Protein AF-A0A397JA62-F1 (afdb_monomer_lite)

pLDDT: mean 78.69, std 14.74, range [33.28, 96.5]

Foldseek 3Di:
DVVVVVVVVVVVVVVVVVVVVVVVVVVVVVVVVVVVVVVVVVVVVVVVVVCCVVCVPCNVAPVDVDDVSVLVVVLVVCCVVPVPVSVVCVVVSVVCCVPPPVPVVVVLVVQLVVLLCVVCVVQADDDDPPDDPVRVVVSCPDPSNVVSVVQQQDDDPVHNPDGVVNVSSVVD

Organism: NCBI:txid1348612

Radius of gyration: 31.32 Å; chains: 1; bounding box: 56×107×39 Å

Structure (mmCIF, N/CA/C/O backbone):
data_AF-A0A397JA62-F1
#
_entry.id   AF-A0A397JA62-F1
#
loop_
_atom_site.group_PDB
_atom_site.id
_atom_site.type_symbol
_atom_site.label_atom_id
_atom_site.label_alt_id
_atom_site.label_comp_id
_atom_site.label_asym_id
_atom_site.label_entity_id
_atom_site.label_seq_id
_atom_site.pdbx_PDB_ins_code
_atom_site.Cartn_x
_atom_site.Cartn_y
_atom_site.Cartn_z
_atom_site.occupancy
_atom_site.B_iso_or_equiv
_atom_site.auth_seq_id
_atom_site.auth_comp_id
_atom_site.auth_asym_id
_atom_site.auth_atom_id
_atom_site.pdbx_PDB_model_num
ATOM 1 N N . MET A 1 1 ? 36.710 -75.344 12.122 1.00 66.94 1 MET A N 1
ATOM 2 C CA . MET A 1 1 ? 37.040 -73.901 12.230 1.00 66.94 1 MET A CA 1
ATOM 3 C C . MET A 1 1 ? 36.624 -73.114 10.979 1.00 66.94 1 MET A C 1
ATOM 5 O O . MET A 1 1 ? 35.861 -72.168 11.120 1.00 66.94 1 MET A O 1
ATOM 9 N N . PHE A 1 2 ? 37.008 -73.540 9.766 1.00 78.94 2 PHE A N 1
ATOM 10 C CA . PHE A 1 2 ? 36.665 -72.865 8.496 1.00 78.94 2 PHE A CA 1
ATOM 11 C C . PHE A 1 2 ? 35.160 -72.617 8.261 1.00 78.94 2 PHE A C 1
ATOM 13 O O . PHE A 1 2 ? 34.767 -71.487 7.998 1.00 78.94 2 PHE A O 1
ATOM 20 N N . GLN A 1 3 ? 34.292 -73.622 8.435 1.00 85.31 3 GLN A N 1
ATOM 21 C CA . GLN A 1 3 ? 32.854 -73.491 8.133 1.00 85.31 3 GLN A CA 1
ATOM 22 C C . GLN A 1 3 ? 32.129 -72.433 8.994 1.00 85.31 3 GLN A C 1
ATOM 24 O O . GLN A 1 3 ? 31.226 -71.747 8.516 1.00 85.31 3 GLN A O 1
ATOM 29 N N . ALA A 1 4 ? 32.540 -72.267 10.257 1.00 87.31 4 ALA A N 1
ATOM 30 C CA . ALA A 1 4 ? 31.991 -71.246 11.151 1.00 87.31 4 ALA A CA 1
ATOM 31 C C . ALA A 1 4 ? 32.430 -69.830 10.737 1.00 87.31 4 ALA A C 1
ATOM 33 O O . ALA A 1 4 ? 31.630 -68.896 10.780 1.00 87.31 4 ALA A O 1
ATOM 34 N N . ILE A 1 5 ? 33.678 -69.685 10.277 1.00 89.19 5 ILE A N 1
ATOM 35 C CA . ILE A 1 5 ? 34.213 -68.425 9.746 1.00 89.19 5 ILE A CA 1
ATOM 36 C C . ILE A 1 5 ? 33.467 -68.044 8.461 1.00 89.19 5 ILE A C 1
ATOM 38 O O . ILE A 1 5 ? 32.982 -66.920 8.352 1.00 89.19 5 ILE A O 1
ATOM 42 N N . THR A 1 6 ? 33.278 -68.989 7.537 1.00 92.06 6 THR A N 1
ATOM 43 C CA . THR A 1 6 ? 32.543 -68.770 6.283 1.00 92.06 6 THR A CA 1
ATOM 44 C C . THR A 1 6 ? 31.096 -68.328 6.525 1.00 92.06 6 THR A C 1
ATOM 46 O O . THR A 1 6 ? 30.661 -67.333 5.950 1.00 92.06 6 THR A O 1
ATOM 49 N N . ARG A 1 7 ? 30.354 -68.984 7.434 1.00 92.81 7 ARG A N 1
ATOM 50 C CA . ARG A 1 7 ? 28.982 -68.563 7.797 1.00 92.81 7 ARG A CA 1
ATOM 51 C C . ARG A 1 7 ? 28.937 -67.153 8.387 1.00 92.81 7 ARG A C 1
ATOM 53 O O . ARG A 1 7 ? 28.041 -66.377 8.061 1.00 92.81 7 ARG A O 1
ATOM 60 N N . ARG A 1 8 ? 29.915 -66.800 9.227 1.00 93.50 8 ARG A N 1
ATOM 61 C CA . ARG A 1 8 ? 30.016 -65.457 9.816 1.00 93.50 8 ARG A CA 1
ATOM 62 C C . ARG A 1 8 ? 30.302 -64.389 8.758 1.00 93.50 8 ARG A C 1
ATOM 64 O O . ARG A 1 8 ? 29.770 -63.288 8.867 1.00 93.50 8 ARG A O 1
ATOM 71 N N . ILE A 1 9 ? 31.112 -64.707 7.745 1.00 95.44 9 ILE A N 1
ATOM 72 C CA . ILE A 1 9 ? 31.381 -63.815 6.608 1.00 95.44 9 ILE A CA 1
ATOM 73 C C . ILE A 1 9 ? 30.103 -63.589 5.792 1.00 95.44 9 ILE A C 1
ATOM 75 O O . ILE A 1 9 ? 29.746 -62.437 5.565 1.00 95.44 9 ILE A O 1
ATOM 79 N N . PHE A 1 10 ? 29.373 -64.649 5.429 1.00 94.75 10 PHE A N 1
ATOM 80 C CA . PHE A 1 10 ? 28.125 -64.515 4.667 1.00 94.75 10 PHE A CA 1
ATOM 81 C C . PHE A 1 10 ? 27.055 -63.717 5.417 1.00 94.75 10 PHE A C 1
ATOM 83 O O . PHE A 1 10 ? 26.496 -62.782 4.857 1.00 94.75 10 PHE A O 1
ATOM 90 N N . SER A 1 11 ? 26.861 -63.976 6.715 1.00 93.81 11 SER A N 1
ATOM 91 C CA . SER A 1 11 ? 25.924 -63.191 7.530 1.00 93.81 11 SER A CA 1
ATOM 92 C C . SER A 1 11 ? 26.291 -61.700 7.581 1.00 93.81 11 SER A C 1
ATOM 94 O O . SER A 1 11 ? 25.413 -60.841 7.507 1.00 93.81 11 SER A O 1
ATOM 96 N N . LYS A 1 12 ? 27.587 -61.360 7.659 1.00 95.50 12 LYS A N 1
ATOM 97 C CA . LYS A 1 12 ? 28.030 -59.960 7.565 1.00 95.50 12 LYS A CA 1
ATOM 98 C C . LYS A 1 12 ? 27.768 -59.362 6.181 1.00 95.50 12 LYS A C 1
ATOM 100 O O . LYS A 1 12 ? 27.414 -58.190 6.103 1.00 95.50 12 LYS A O 1
ATOM 105 N N . LEU A 1 13 ? 27.921 -60.145 5.116 1.00 96.44 13 LEU A N 1
ATOM 106 C CA . LEU A 1 13 ? 27.684 -59.706 3.741 1.00 96.44 13 LEU A CA 1
ATOM 107 C C . LEU A 1 13 ? 26.196 -59.413 3.484 1.00 96.44 13 LEU A C 1
ATOM 109 O O . LEU A 1 13 ? 25.870 -58.371 2.917 1.00 96.44 13 LEU A O 1
ATOM 113 N N . ASP A 1 14 ? 25.296 -60.257 3.990 1.00 95.50 14 ASP A N 1
ATOM 114 C CA . ASP A 1 14 ? 23.845 -60.035 3.912 1.00 95.50 14 ASP A CA 1
ATOM 115 C C . ASP A 1 14 ? 23.404 -58.805 4.717 1.00 95.50 14 ASP A C 1
ATOM 117 O O . ASP A 1 14 ? 22.575 -58.006 4.262 1.00 95.50 14 ASP A O 1
ATOM 121 N N . ASN A 1 15 ? 24.013 -58.590 5.887 1.00 96.12 15 ASN A N 1
ATOM 122 C CA . ASN A 1 15 ? 23.774 -57.388 6.684 1.00 96.12 15 ASN A CA 1
ATOM 123 C C . ASN A 1 15 ? 24.221 -56.121 5.942 1.00 96.12 15 ASN A C 1
ATOM 125 O O . ASN A 1 15 ? 23.481 -55.138 5.913 1.00 96.12 15 ASN A O 1
ATOM 129 N N . LEU A 1 16 ? 25.395 -56.146 5.300 1.00 96.25 16 LEU A N 1
ATOM 130 C CA . LEU A 1 16 ? 25.881 -55.026 4.488 1.00 96.25 16 LEU A CA 1
ATOM 131 C C . LEU A 1 16 ? 24.964 -54.749 3.294 1.00 96.25 16 LEU A C 1
ATOM 133 O O . LEU A 1 16 ? 24.639 -53.592 3.035 1.00 96.25 16 LEU A O 1
ATOM 137 N N . LYS A 1 17 ? 24.487 -55.795 2.610 1.00 96.06 17 LYS A N 1
ATOM 138 C CA . LYS A 1 17 ? 23.522 -55.664 1.510 1.00 96.06 17 LYS A CA 1
ATOM 139 C C . LYS A 1 17 ? 22.225 -55.000 1.978 1.00 96.06 17 LYS A C 1
ATOM 141 O O . LYS A 1 17 ? 21.732 -54.082 1.333 1.00 96.06 17 LYS A O 1
ATOM 146 N N . THR A 1 18 ? 21.711 -55.415 3.132 1.00 96.31 18 THR A N 1
ATOM 147 C CA . THR A 1 18 ? 20.484 -54.847 3.710 1.00 96.31 18 THR A CA 1
ATOM 148 C C . THR A 1 18 ? 20.663 -53.378 4.102 1.00 96.31 18 THR A C 1
ATOM 150 O O . THR A 1 18 ? 19.772 -52.562 3.873 1.00 96.31 18 THR A O 1
ATOM 153 N N . LEU A 1 19 ? 21.817 -53.018 4.675 1.00 96.00 19 LEU A N 1
ATOM 154 C CA . LEU A 1 19 ? 22.138 -51.627 5.002 1.00 96.00 19 LEU A CA 1
ATOM 155 C C . LEU A 1 19 ? 22.258 -50.761 3.744 1.00 96.00 19 LEU A C 1
ATOM 157 O O . LEU A 1 19 ? 21.749 -49.643 3.739 1.00 96.00 19 LEU A O 1
ATOM 161 N N . LEU A 1 20 ? 22.859 -51.285 2.673 1.00 96.50 20 LEU A N 1
ATOM 162 C CA . LEU A 1 20 ? 22.982 -50.574 1.401 1.00 96.50 20 LEU A CA 1
ATOM 163 C C . LEU A 1 20 ? 21.611 -50.241 0.797 1.00 96.50 20 LEU A C 1
ATOM 165 O O . LEU A 1 20 ? 21.395 -49.112 0.364 1.00 96.50 20 LEU A O 1
ATOM 169 N N . GLU A 1 21 ? 20.671 -51.187 0.809 1.00 96.25 21 GLU A N 1
ATOM 170 C CA . GLU A 1 21 ? 19.317 -50.946 0.292 1.00 96.25 21 GLU A CA 1
ATOM 171 C C . GLU A 1 21 ? 18.540 -49.921 1.134 1.00 96.25 21 GLU A C 1
ATOM 173 O O . GLU A 1 21 ? 17.847 -49.065 0.583 1.00 96.25 21 GLU A O 1
ATOM 178 N N . LYS A 1 22 ? 18.714 -49.922 2.463 1.00 96.19 22 LYS A N 1
ATOM 179 C CA . LYS A 1 22 ? 18.129 -48.885 3.334 1.00 96.19 22 LYS A CA 1
ATOM 180 C C . LYS A 1 22 ? 18.696 -47.495 3.039 1.00 96.19 22 LYS A C 1
ATOM 182 O O . LYS A 1 22 ? 17.938 -46.532 2.985 1.00 96.19 22 LYS A O 1
ATOM 187 N N . VAL A 1 23 ? 20.009 -47.390 2.825 1.00 95.50 23 VAL A N 1
ATOM 188 C CA . VAL A 1 23 ? 20.659 -46.114 2.488 1.00 95.50 23 VAL A CA 1
ATOM 189 C C . VAL A 1 23 ? 20.158 -45.583 1.146 1.00 95.50 23 VAL A C 1
ATOM 191 O O . VAL A 1 23 ? 19.825 -44.405 1.065 1.00 95.50 23 VAL A O 1
ATOM 194 N N . LYS A 1 24 ? 20.028 -46.439 0.123 1.00 96.25 24 LYS A N 1
ATOM 195 C CA . LYS A 1 24 ? 19.481 -46.035 -1.183 1.00 96.25 24 LYS A CA 1
ATOM 196 C C . LYS A 1 24 ? 18.058 -45.494 -1.073 1.00 96.25 24 LYS A C 1
ATOM 198 O O . LYS A 1 24 ? 17.760 -44.460 -1.657 1.00 96.25 24 LYS A O 1
ATOM 203 N N . LYS A 1 25 ? 17.192 -46.171 -0.309 1.00 94.38 25 LYS A N 1
ATOM 204 C CA . LYS A 1 25 ? 15.811 -45.716 -0.112 1.00 94.38 25 LYS A CA 1
ATOM 205 C C . LYS A 1 25 ? 15.764 -44.338 0.550 1.00 94.38 25 LYS A C 1
ATOM 207 O O . LYS A 1 25 ? 15.126 -43.438 0.022 1.00 94.38 25 LYS A O 1
ATOM 212 N N . ASN A 1 26 ? 16.519 -44.153 1.632 1.00 93.94 26 ASN A N 1
ATOM 213 C CA . ASN A 1 26 ? 16.589 -42.864 2.318 1.00 93.94 26 ASN A CA 1
ATOM 214 C C . ASN A 1 26 ? 17.134 -41.750 1.408 1.00 93.94 26 ASN A C 1
ATOM 216 O O . ASN A 1 26 ? 16.701 -40.608 1.517 1.00 93.94 26 ASN A O 1
ATOM 220 N N . GLN A 1 27 ? 18.080 -42.064 0.514 1.00 95.06 27 GLN A N 1
ATOM 221 C CA . GLN A 1 27 ? 18.592 -41.094 -0.455 1.00 95.06 27 GLN A CA 1
ATOM 222 C C . GLN A 1 27 ? 17.521 -40.635 -1.453 1.00 95.06 27 GLN A C 1
ATOM 224 O O . GLN A 1 27 ? 17.502 -39.452 -1.791 1.00 95.06 27 GLN A O 1
ATOM 229 N N . GLU A 1 28 ? 16.638 -41.527 -1.910 1.00 93.69 28 GLU A N 1
ATOM 230 C CA . GLU A 1 28 ? 15.551 -41.142 -2.820 1.00 93.69 28 GLU A CA 1
ATOM 231 C C . GLU A 1 28 ? 14.461 -40.344 -2.088 1.00 93.69 28 GLU A C 1
ATOM 233 O O . GLU A 1 28 ? 14.033 -39.308 -2.592 1.00 93.69 28 GLU A O 1
ATOM 238 N N . ASP A 1 29 ? 14.100 -40.742 -0.863 1.00 92.75 29 ASP A N 1
ATOM 239 C CA . ASP A 1 29 ? 13.130 -40.012 -0.032 1.00 92.75 29 ASP A CA 1
ATOM 240 C C . ASP A 1 29 ? 13.618 -38.573 0.246 1.00 92.75 29 ASP A C 1
ATOM 242 O O . ASP A 1 29 ? 12.897 -37.600 0.017 1.00 92.75 29 ASP A O 1
ATOM 246 N N . MET A 1 30 ? 14.895 -38.408 0.620 1.00 95.69 30 MET A N 1
ATOM 247 C CA . MET A 1 30 ? 15.505 -37.084 0.817 1.00 95.69 30 MET A CA 1
ATOM 248 C C . MET A 1 30 ? 15.499 -36.229 -0.457 1.00 95.69 30 MET A C 1
ATOM 250 O O . MET A 1 30 ? 15.425 -35.003 -0.386 1.00 95.69 30 MET A O 1
ATOM 254 N N . LYS A 1 31 ? 15.614 -36.845 -1.635 1.00 94.19 31 LYS A N 1
ATOM 255 C CA . LYS A 1 31 ? 15.637 -36.131 -2.915 1.00 94.19 31 LYS A CA 1
ATOM 256 C C . LYS A 1 31 ? 14.256 -35.579 -3.275 1.00 94.19 31 LYS A C 1
ATOM 258 O O . LYS A 1 31 ? 14.186 -34.449 -3.762 1.00 94.19 31 LYS A O 1
ATOM 263 N N . GLU A 1 32 ? 13.185 -36.320 -2.991 1.00 89.75 32 GLU A N 1
ATOM 264 C CA . GLU A 1 32 ? 11.804 -35.838 -3.143 1.00 89.75 32 GLU A CA 1
ATOM 265 C C . GLU A 1 32 ? 11.453 -34.756 -2.110 1.00 89.75 32 GLU A C 1
ATOM 267 O O . GLU A 1 32 ? 10.851 -33.739 -2.463 1.00 89.75 32 GLU A O 1
ATOM 272 N N . GLU A 1 33 ? 11.912 -34.884 -0.860 1.00 88.50 33 GLU A N 1
ATOM 273 C CA . GLU A 1 33 ? 11.764 -33.815 0.141 1.00 88.50 33 GLU A CA 1
ATOM 274 C C . GLU A 1 33 ? 12.505 -32.538 -0.280 1.00 88.50 33 GLU A C 1
ATOM 276 O O . GLU A 1 33 ? 11.936 -31.449 -0.248 1.00 88.50 33 GLU A O 1
ATOM 281 N N . ILE A 1 34 ? 13.751 -32.648 -0.760 1.00 90.69 34 ILE A N 1
ATOM 282 C CA . ILE A 1 34 ? 14.517 -31.499 -1.275 1.00 90.69 34 ILE A CA 1
ATOM 283 C C . ILE A 1 34 ? 13.815 -30.859 -2.476 1.00 90.69 34 ILE A C 1
ATOM 285 O O . ILE A 1 34 ? 13.854 -29.636 -2.624 1.00 90.69 34 ILE A O 1
ATOM 289 N N . LYS A 1 35 ? 13.197 -31.655 -3.352 1.00 90.38 35 LYS A N 1
ATOM 290 C CA . LYS A 1 35 ? 12.422 -31.144 -4.487 1.00 90.38 35 LYS A CA 1
ATOM 291 C C . LYS A 1 35 ? 11.197 -30.363 -4.006 1.00 90.38 35 LYS A C 1
ATOM 293 O O . LYS A 1 35 ? 11.022 -29.226 -4.432 1.00 90.38 35 LYS A O 1
ATOM 298 N N . THR A 1 36 ? 10.443 -30.919 -3.059 1.00 82.50 36 THR A N 1
ATOM 299 C CA . THR A 1 36 ? 9.274 -30.267 -2.444 1.00 82.50 36 THR A CA 1
ATOM 300 C C . THR A 1 36 ? 9.671 -28.957 -1.759 1.00 82.50 36 THR A C 1
ATOM 302 O O . THR A 1 36 ? 9.083 -27.915 -2.026 1.00 82.50 36 THR A O 1
ATOM 305 N N . ILE A 1 37 ? 10.752 -28.961 -0.971 1.00 81.44 37 ILE A N 1
ATOM 306 C CA . ILE A 1 37 ? 11.285 -27.754 -0.321 1.00 81.44 37 ILE A CA 1
ATOM 307 C C . ILE A 1 37 ? 11.714 -26.711 -1.360 1.00 81.44 37 ILE A C 1
ATOM 309 O O . ILE A 1 37 ? 11.475 -25.523 -1.170 1.00 81.44 37 ILE A O 1
ATOM 313 N N . LYS A 1 38 ? 12.344 -27.112 -2.472 1.00 80.44 38 LYS A N 1
ATOM 314 C CA . LYS A 1 38 ? 12.717 -26.175 -3.547 1.00 80.44 38 LYS A CA 1
ATOM 315 C C . LYS A 1 38 ? 11.495 -25.540 -4.207 1.00 80.44 38 LYS A C 1
ATOM 317 O O . LYS A 1 38 ? 11.543 -24.350 -4.513 1.00 80.44 38 LYS A O 1
ATOM 322 N N . GLU A 1 39 ? 10.429 -26.306 -4.418 1.00 75.38 39 GLU A N 1
ATOM 323 C CA . GLU A 1 39 ? 9.159 -25.809 -4.957 1.00 75.38 39 GLU A CA 1
ATOM 324 C C . GLU A 1 39 ? 8.482 -24.841 -3.969 1.00 75.38 39 GLU A C 1
ATOM 326 O O . GLU A 1 39 ? 8.124 -23.727 -4.355 1.00 75.38 39 GLU A O 1
ATOM 331 N N . GLU A 1 40 ? 8.415 -25.185 -2.679 1.00 68.75 40 GLU A N 1
ATOM 332 C CA . GLU A 1 40 ? 7.897 -24.302 -1.623 1.00 68.75 40 GLU A CA 1
ATOM 333 C C . GLU A 1 40 ? 8.729 -23.017 -1.472 1.00 68.75 40 GLU A C 1
ATOM 335 O O . GLU A 1 40 ? 8.174 -21.923 -1.375 1.00 68.75 40 GLU A O 1
ATOM 340 N N . VAL A 1 41 ? 10.062 -23.108 -1.518 1.00 68.69 41 VAL A N 1
ATOM 341 C CA . VAL A 1 41 ? 10.965 -21.944 -1.481 1.00 68.69 41 VAL A CA 1
ATOM 342 C C . VAL A 1 41 ? 10.786 -21.063 -2.716 1.00 68.69 41 VAL A C 1
ATOM 344 O O . VAL A 1 41 ? 10.823 -19.839 -2.592 1.00 68.69 41 VAL A O 1
ATOM 347 N N . ALA A 1 42 ? 10.563 -21.639 -3.900 1.00 65.75 42 ALA A N 1
ATOM 348 C CA . ALA A 1 42 ? 10.296 -20.869 -5.112 1.00 65.75 42 ALA A CA 1
ATOM 349 C C . ALA A 1 42 ? 8.981 -20.080 -4.996 1.00 65.75 42 ALA A C 1
ATOM 351 O O . ALA A 1 42 ? 8.972 -18.881 -5.292 1.00 65.75 42 ALA A O 1
ATOM 352 N N . ILE A 1 43 ? 7.918 -20.710 -4.483 1.00 61.41 43 ILE A N 1
ATOM 353 C CA . ILE A 1 43 ? 6.625 -20.063 -4.207 1.00 61.41 43 ILE A CA 1
ATOM 354 C C . ILE A 1 43 ? 6.797 -18.940 -3.174 1.00 61.41 43 ILE A C 1
ATOM 356 O O . ILE A 1 43 ? 6.402 -17.804 -3.429 1.00 61.41 43 ILE A O 1
ATOM 360 N N . LEU A 1 44 ? 7.484 -19.206 -2.059 1.00 55.91 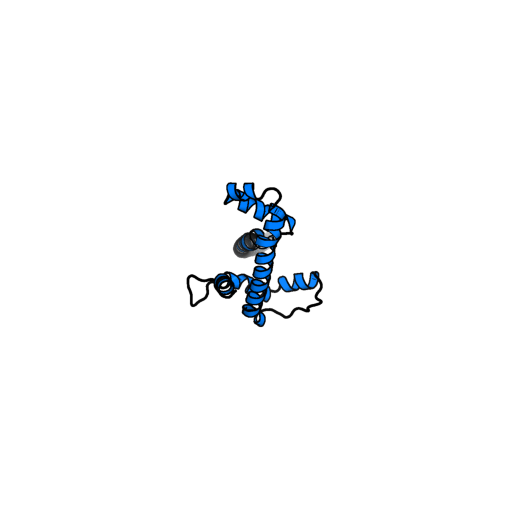44 LEU A N 1
ATOM 361 C CA . LEU A 1 44 ? 7.763 -18.199 -1.030 1.00 55.91 44 LEU A CA 1
ATOM 362 C C . LEU A 1 44 ? 8.651 -17.054 -1.541 1.00 55.91 44 LEU A C 1
ATOM 364 O O . LEU A 1 44 ? 8.492 -15.917 -1.104 1.00 55.91 44 LEU A O 1
ATOM 368 N N . SER A 1 45 ? 9.570 -17.314 -2.476 1.00 59.91 45 SER A N 1
ATOM 369 C CA . SER A 1 45 ? 10.402 -16.273 -3.095 1.00 59.91 45 SER A CA 1
ATOM 370 C C . SER A 1 45 ? 9.592 -15.370 -4.028 1.00 59.91 45 SER A C 1
ATOM 372 O O . SER A 1 45 ? 9.803 -14.155 -4.044 1.00 59.91 45 SER A O 1
ATOM 374 N N . HIS A 1 46 ? 8.628 -15.948 -4.753 1.00 52.72 46 HIS A N 1
ATOM 375 C CA . HIS A 1 46 ? 7.699 -15.209 -5.597 1.00 52.72 46 HIS A CA 1
ATOM 376 C C . HIS A 1 46 ? 6.773 -14.350 -4.737 1.00 52.72 46 HIS A C 1
ATOM 378 O O . HIS A 1 46 ? 6.626 -13.166 -5.017 1.00 52.72 46 HIS A O 1
ATOM 384 N N . ASP A 1 47 ? 6.268 -14.891 -3.625 1.00 56.78 47 ASP A N 1
ATOM 385 C CA . ASP A 1 47 ? 5.466 -14.153 -2.652 1.00 56.78 47 ASP A CA 1
ATOM 386 C C . ASP A 1 47 ? 6.274 -13.102 -1.896 1.00 56.78 47 ASP A C 1
ATOM 388 O O . ASP A 1 47 ? 5.737 -12.040 -1.629 1.00 56.78 47 ASP A O 1
ATOM 392 N N . GLN A 1 48 ? 7.556 -13.310 -1.589 1.00 52.72 48 GLN A N 1
ATOM 393 C CA . GLN A 1 48 ? 8.389 -12.283 -0.956 1.00 52.72 48 GLN A CA 1
ATOM 394 C C . GLN A 1 48 ? 8.735 -11.159 -1.938 1.00 52.72 48 GLN A C 1
ATOM 396 O O . GLN A 1 48 ? 8.727 -9.996 -1.547 1.00 52.72 48 GLN A O 1
ATOM 401 N N . ALA A 1 49 ? 8.970 -11.470 -3.216 1.00 52.78 49 ALA A N 1
ATOM 402 C CA . ALA A 1 49 ? 9.123 -10.467 -4.266 1.00 52.78 49 ALA A CA 1
ATOM 403 C C . ALA A 1 49 ? 7.798 -9.744 -4.550 1.00 52.78 49 ALA A C 1
ATOM 405 O O . ALA A 1 49 ? 7.803 -8.531 -4.733 1.00 52.78 49 ALA A O 1
ATOM 406 N N . CYS A 1 50 ? 6.656 -10.436 -4.508 1.00 48.38 50 CYS A N 1
ATOM 407 C CA . CYS A 1 50 ? 5.331 -9.827 -4.598 1.00 48.38 50 CYS A CA 1
ATOM 408 C C . CYS A 1 50 ? 5.023 -8.992 -3.354 1.00 48.38 50 CYS A C 1
ATOM 410 O O . CYS A 1 50 ? 4.559 -7.874 -3.488 1.00 48.38 50 CYS A O 1
ATOM 412 N N . ILE A 1 51 ? 5.344 -9.457 -2.148 1.00 49.25 51 ILE A N 1
ATOM 413 C CA . ILE A 1 51 ? 5.212 -8.720 -0.889 1.00 49.25 51 ILE A CA 1
ATOM 414 C C . ILE A 1 51 ? 6.180 -7.546 -0.870 1.00 49.25 51 ILE A C 1
ATOM 416 O O . ILE A 1 51 ? 5.801 -6.501 -0.372 1.00 49.25 51 ILE A O 1
ATOM 420 N N . ASP A 1 52 ? 7.381 -7.620 -1.433 1.00 48.06 52 ASP A N 1
ATOM 421 C CA . ASP A 1 52 ? 8.248 -6.452 -1.556 1.00 48.06 52 ASP A CA 1
ATOM 422 C C . ASP A 1 52 ? 7.831 -5.548 -2.719 1.00 48.06 52 ASP A C 1
ATOM 424 O O . ASP A 1 52 ? 7.924 -4.343 -2.586 1.00 48.06 52 ASP A O 1
ATOM 428 N N . VAL A 1 53 ? 7.246 -6.005 -3.818 1.00 47.59 53 VAL A N 1
ATOM 429 C CA . VAL A 1 53 ? 6.710 -5.090 -4.847 1.00 47.59 53 VAL A CA 1
ATOM 430 C C . VAL A 1 53 ? 5.414 -4.418 -4.364 1.00 47.59 53 VAL A C 1
ATOM 432 O O . VAL A 1 53 ? 5.285 -3.198 -4.469 1.00 47.59 53 VAL A O 1
ATOM 435 N N . ILE A 1 54 ? 4.507 -5.176 -3.744 1.00 45.59 54 ILE A N 1
ATOM 436 C CA . ILE A 1 54 ? 3.209 -4.737 -3.199 1.00 45.59 54 ILE A CA 1
ATOM 437 C C . ILE A 1 54 ? 3.387 -3.973 -1.881 1.00 45.59 54 ILE A C 1
ATOM 439 O O . ILE A 1 54 ? 2.720 -2.964 -1.671 1.00 45.59 54 ILE A O 1
ATOM 443 N N . CYS A 1 55 ? 4.296 -4.387 -0.991 1.00 39.47 55 CYS A N 1
ATOM 444 C CA . CYS A 1 55 ? 4.582 -3.654 0.245 1.00 39.47 55 CYS A CA 1
ATOM 445 C C . CYS A 1 55 ? 5.698 -2.619 0.093 1.00 39.47 55 CYS A C 1
ATOM 447 O O . CYS A 1 55 ? 5.595 -1.591 0.742 1.00 39.47 55 CYS A O 1
ATOM 449 N N . SER A 1 56 ? 6.762 -2.800 -0.697 1.00 42.53 56 SER A N 1
ATOM 450 C CA . SER A 1 56 ? 7.887 -1.835 -0.719 1.00 42.53 56 SER A CA 1
ATOM 451 C C . SER A 1 56 ? 7.717 -0.649 -1.670 1.00 42.53 56 SER A C 1
ATOM 453 O O . SER A 1 56 ? 8.270 0.408 -1.362 1.00 42.53 56 SER A O 1
ATOM 455 N N . ARG A 1 57 ? 6.920 -0.739 -2.750 1.00 38.97 57 ARG A N 1
ATOM 456 C CA . ARG A 1 57 ? 6.731 0.418 -3.651 1.00 38.97 57 ARG A CA 1
ATOM 457 C C . ARG A 1 57 ? 5.568 1.346 -3.253 1.00 38.97 57 ARG A C 1
ATOM 459 O O . ARG A 1 57 ? 5.821 2.547 -3.205 1.00 38.97 57 ARG A O 1
ATOM 466 N N . PRO A 1 58 ? 4.364 0.864 -2.872 1.00 44.62 58 PRO A N 1
ATOM 467 C CA . PRO A 1 58 ? 3.268 1.754 -2.458 1.00 44.62 58 PRO A CA 1
ATOM 468 C C . PRO A 1 58 ? 2.923 1.776 -0.951 1.00 44.62 58 PRO A C 1
ATOM 470 O O . PRO A 1 58 ? 2.300 2.742 -0.523 1.00 44.62 58 PRO A O 1
ATOM 473 N N . VAL A 1 59 ? 3.268 0.756 -0.134 1.00 38.31 59 VAL A N 1
ATOM 474 C CA . VAL A 1 59 ? 2.629 0.567 1.204 1.00 38.31 59 VAL A CA 1
ATOM 475 C C . VAL A 1 59 ? 3.569 0.712 2.425 1.00 38.31 59 VAL A C 1
ATOM 477 O O . VAL A 1 59 ? 3.128 1.155 3.486 1.00 38.31 59 VAL A O 1
ATOM 480 N N . LYS A 1 60 ? 4.877 0.418 2.318 1.00 33.28 60 LYS A N 1
ATOM 481 C CA . LYS A 1 60 ? 5.894 0.633 3.383 1.00 33.28 60 LYS A CA 1
ATOM 482 C C . LYS A 1 60 ? 6.168 2.120 3.587 1.00 33.28 60 LYS A C 1
ATOM 484 O O . LYS A 1 60 ? 6.519 2.551 4.684 1.00 33.28 60 LYS A O 1
ATOM 489 N N . LYS A 1 61 ? 5.941 2.921 2.551 1.00 39.25 61 LYS A N 1
ATOM 490 C CA . LYS A 1 61 ? 5.681 4.341 2.703 1.00 39.25 61 LYS A CA 1
ATOM 491 C C . LYS A 1 61 ? 4.165 4.449 2.867 1.00 39.25 61 LYS A C 1
ATOM 493 O O . LYS A 1 61 ? 3.431 4.182 1.926 1.00 39.25 61 LYS A O 1
ATOM 498 N N . LYS A 1 62 ? 3.677 4.940 4.018 1.00 47.62 62 LYS A N 1
ATOM 499 C CA . LYS A 1 62 ? 2.543 5.887 3.948 1.00 47.62 62 LYS A CA 1
ATOM 500 C C . LYS A 1 62 ? 2.868 6.757 2.735 1.00 47.62 62 LYS A C 1
ATOM 502 O O . LYS A 1 62 ? 4.023 7.170 2.687 1.00 47.62 62 LYS A O 1
ATOM 507 N N . ILE A 1 63 ? 1.966 6.933 1.768 1.00 53.41 63 ILE A N 1
ATOM 508 C CA . ILE A 1 63 ? 2.266 7.528 0.443 1.00 53.41 63 ILE A CA 1
ATOM 509 C C . ILE A 1 63 ? 3.234 8.726 0.555 1.00 53.41 63 ILE A C 1
ATOM 511 O O . ILE A 1 63 ? 4.128 8.862 -0.272 1.00 53.41 63 ILE A O 1
ATOM 515 N N . TYR A 1 64 ? 3.190 9.442 1.691 1.00 50.09 64 TYR A N 1
ATOM 516 C CA . TYR A 1 64 ? 4.362 10.112 2.266 1.00 50.09 64 TYR A CA 1
ATOM 517 C C . TYR A 1 64 ? 4.637 9.718 3.736 1.00 50.09 64 TYR A C 1
ATOM 519 O O . TYR A 1 64 ? 3.704 9.713 4.547 1.00 50.09 64 TYR A O 1
ATOM 527 N N . PRO A 1 65 ? 5.888 9.376 4.124 1.00 53.22 65 PRO A N 1
ATOM 528 C CA . PRO A 1 65 ? 6.206 8.931 5.488 1.00 53.22 65 PRO A CA 1
ATOM 529 C C . PRO A 1 65 ? 5.882 9.964 6.575 1.00 53.22 65 PRO A C 1
ATOM 531 O O . PRO A 1 65 ? 5.556 9.587 7.703 1.00 53.22 65 PRO A O 1
ATOM 534 N N . ASN A 1 66 ? 5.954 11.248 6.227 1.00 68.81 66 ASN A N 1
ATOM 535 C CA . ASN A 1 66 ? 5.624 12.397 7.062 1.00 68.81 66 ASN A CA 1
ATOM 536 C C . ASN A 1 66 ? 5.269 13.609 6.174 1.00 68.81 66 ASN A C 1
ATOM 538 O O . ASN A 1 66 ? 5.293 13.518 4.944 1.00 68.81 66 ASN A O 1
ATOM 542 N N . TYR A 1 67 ? 4.907 14.720 6.816 1.00 76.19 67 TYR A N 1
ATOM 543 C CA . TYR A 1 67 ? 4.527 15.970 6.158 1.00 76.19 67 TYR A CA 1
ATOM 544 C C . TYR A 1 67 ? 5.626 16.516 5.234 1.00 76.19 67 TYR A C 1
ATOM 546 O O . TYR A 1 67 ? 5.338 16.865 4.092 1.00 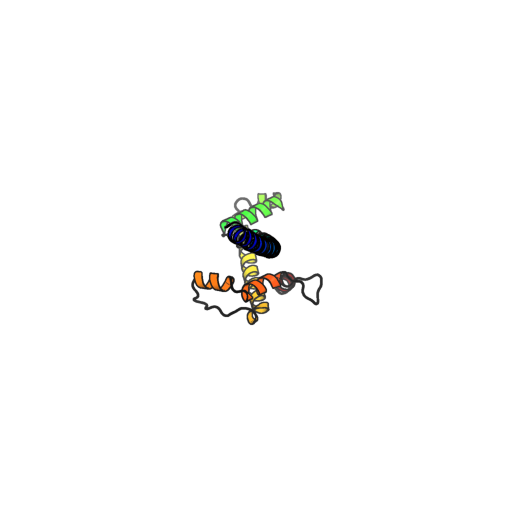76.19 67 TYR A O 1
ATOM 554 N N . ASP A 1 68 ? 6.879 16.510 5.687 1.00 82.88 68 ASP A N 1
ATOM 555 C CA . ASP A 1 68 ? 7.996 17.087 4.930 1.00 82.88 68 ASP A CA 1
ATOM 556 C C . ASP A 1 68 ? 8.238 16.324 3.628 1.00 82.88 68 ASP A C 1
ATOM 558 O O . ASP A 1 68 ? 8.288 16.919 2.557 1.00 82.88 68 ASP A O 1
ATOM 562 N N . LYS A 1 69 ? 8.228 14.986 3.678 1.00 81.88 69 LYS A N 1
ATOM 563 C CA . LYS A 1 69 ? 8.375 14.156 2.473 1.00 81.88 69 LYS A CA 1
ATOM 564 C C . LYS A 1 69 ? 7.219 14.313 1.490 1.00 81.88 69 LYS A C 1
ATOM 566 O O . LYS A 1 69 ? 7.415 14.123 0.289 1.00 81.88 69 LYS A O 1
ATOM 571 N N . PHE A 1 70 ? 6.018 14.624 1.981 1.00 80.31 70 PHE A N 1
ATOM 572 C CA . PHE A 1 70 ? 4.886 14.955 1.114 1.00 80.31 70 PHE A CA 1
ATOM 573 C C . PHE A 1 70 ? 5.127 16.255 0.374 1.00 80.31 70 PHE A C 1
ATOM 575 O O . PHE A 1 70 ? 4.994 16.305 -0.846 1.00 80.31 70 PHE A O 1
ATOM 582 N N . LYS A 1 71 ? 5.517 17.280 1.120 1.00 85.56 71 LYS A N 1
ATOM 583 C CA . LYS A 1 71 ? 5.791 18.598 0.583 1.00 85.56 71 LYS A CA 1
ATOM 584 C C . LYS A 1 71 ? 6.942 18.579 -0.420 1.00 85.56 71 LYS A C 1
ATOM 586 O O . LYS A 1 71 ? 6.757 19.075 -1.522 1.00 85.56 71 LYS A O 1
ATOM 591 N N . GLU A 1 72 ? 8.057 17.924 -0.097 1.00 87.69 72 GLU A N 1
ATOM 592 C CA . GLU A 1 72 ? 9.200 17.741 -1.007 1.00 87.69 72 GLU A CA 1
ATOM 593 C C . GLU A 1 72 ? 8.787 17.066 -2.318 1.00 87.69 72 GLU A C 1
ATOM 595 O O . GLU A 1 72 ? 9.169 17.499 -3.400 1.00 87.69 72 GLU A O 1
ATOM 600 N N . SER A 1 73 ? 7.967 16.016 -2.239 1.00 80.12 73 SER A N 1
ATOM 601 C CA . SER A 1 73 ? 7.527 15.297 -3.438 1.00 80.12 73 SER A CA 1
ATOM 602 C C . SER A 1 73 ? 6.541 16.111 -4.275 1.00 80.12 73 SER A C 1
ATOM 604 O O . SER A 1 73 ? 6.585 16.052 -5.500 1.00 80.12 73 SER A O 1
ATOM 606 N N . ALA A 1 74 ? 5.645 16.863 -3.629 1.00 81.94 74 ALA A N 1
ATOM 607 C CA . ALA A 1 74 ? 4.729 17.768 -4.315 1.00 81.94 74 ALA A CA 1
ATOM 608 C C . ALA A 1 74 ? 5.485 18.920 -4.991 1.00 81.94 74 ALA A C 1
ATOM 610 O O . ALA A 1 74 ? 5.132 19.314 -6.098 1.00 81.94 74 ALA A O 1
ATOM 611 N N . GLU A 1 75 ? 6.538 19.421 -4.342 1.00 89.25 75 GLU A N 1
ATOM 612 C CA . GLU A 1 75 ? 7.433 20.428 -4.903 1.00 89.25 75 GLU A CA 1
ATOM 613 C C . GLU A 1 75 ? 8.162 19.891 -6.134 1.00 89.25 75 GLU A C 1
ATOM 615 O O . GLU A 1 75 ? 8.115 20.507 -7.196 1.00 89.25 75 GLU A O 1
ATOM 620 N N . PHE A 1 76 ? 8.785 18.716 -6.004 1.00 85.94 76 PHE A N 1
ATOM 621 C CA . PHE A 1 76 ? 9.485 18.047 -7.096 1.00 85.94 76 PHE A CA 1
ATOM 622 C C . PHE A 1 76 ? 8.566 17.833 -8.302 1.00 85.94 76 PHE A C 1
ATOM 624 O O . PHE A 1 76 ? 8.903 18.243 -9.408 1.00 85.94 76 PHE A O 1
ATOM 631 N N . PHE A 1 77 ? 7.372 17.276 -8.078 1.00 82.94 77 PHE A N 1
ATOM 632 C CA . PHE A 1 77 ? 6.401 17.040 -9.144 1.00 82.94 77 PHE A CA 1
ATOM 633 C C . PHE A 1 77 ? 5.956 18.337 -9.827 1.00 82.94 77 PHE A C 1
ATOM 635 O O . PHE A 1 77 ? 5.849 18.382 -11.049 1.00 82.94 77 PHE A O 1
ATOM 642 N N . LEU A 1 78 ? 5.683 19.401 -9.064 1.00 83.38 78 LEU A N 1
ATOM 643 C CA . LEU A 1 78 ? 5.218 20.661 -9.643 1.00 83.38 78 LEU A CA 1
ATOM 644 C C . LEU A 1 78 ? 6.326 21.355 -10.448 1.00 83.38 78 LEU A C 1
ATOM 646 O O . LEU 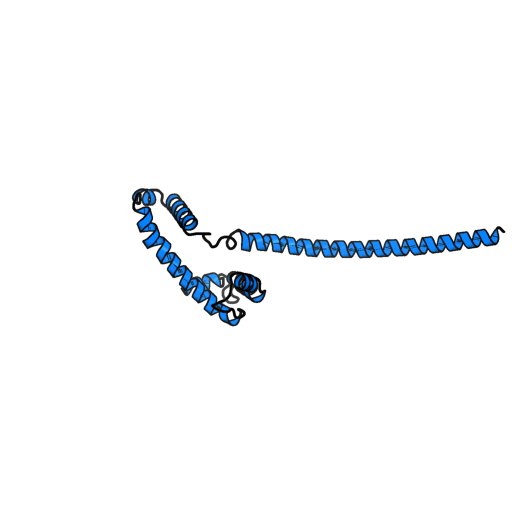A 1 78 ? 6.053 21.878 -11.521 1.00 83.38 78 LEU A O 1
ATOM 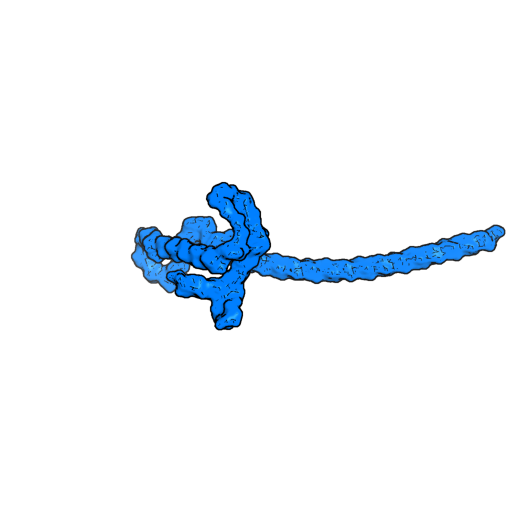650 N N . ARG A 1 79 ? 7.579 21.288 -9.979 1.00 86.69 79 ARG A N 1
ATOM 651 C CA . ARG A 1 79 ? 8.751 21.740 -10.745 1.00 86.69 79 ARG A CA 1
ATOM 652 C C . ARG A 1 79 ? 8.948 20.930 -12.025 1.00 86.69 79 ARG A C 1
ATOM 654 O O . ARG A 1 79 ? 9.274 21.504 -13.053 1.00 86.69 79 ARG A O 1
ATOM 661 N N . GLU A 1 80 ? 8.770 19.614 -11.970 1.00 85.19 80 GLU A N 1
ATOM 662 C CA . GLU A 1 80 ? 8.951 18.737 -13.132 1.00 85.19 80 GLU A CA 1
ATOM 663 C C . GLU A 1 80 ? 7.827 18.902 -14.167 1.00 85.19 80 GLU A C 1
ATOM 665 O O . GLU A 1 80 ? 8.083 18.873 -15.368 1.00 85.19 80 GLU A O 1
ATOM 670 N N . SER A 1 81 ? 6.588 19.103 -13.710 1.00 78.06 81 SER A N 1
ATOM 671 C CA . SER A 1 81 ? 5.413 19.240 -14.581 1.00 78.06 81 SER A CA 1
ATOM 672 C C . SER A 1 81 ? 5.256 20.633 -15.189 1.00 78.06 81 SER A C 1
ATOM 674 O O . SER A 1 81 ? 4.913 20.735 -16.364 1.00 78.06 81 SER A O 1
ATOM 676 N N . ASP A 1 82 ? 5.500 21.694 -14.416 1.00 88.81 82 ASP A N 1
ATOM 677 C CA . ASP A 1 82 ? 5.390 23.080 -14.872 1.00 88.81 82 ASP A CA 1
ATOM 678 C C . ASP A 1 82 ? 6.347 23.980 -14.075 1.00 88.81 82 ASP A C 1
ATOM 680 O O . ASP A 1 82 ? 5.980 24.683 -13.125 1.00 88.81 82 ASP A O 1
ATOM 684 N N . ASN A 1 83 ? 7.625 23.933 -14.458 1.00 90.44 83 ASN A N 1
ATOM 685 C CA . ASN A 1 83 ? 8.672 24.705 -13.795 1.00 90.44 83 ASN A CA 1
ATOM 686 C C . ASN A 1 83 ? 8.451 26.220 -13.907 1.00 90.44 83 ASN A C 1
ATOM 688 O O . ASN A 1 83 ? 8.859 26.964 -13.013 1.00 90.44 83 ASN A O 1
ATOM 692 N N . GLU A 1 84 ? 7.830 26.689 -14.992 1.00 92.88 84 GLU A N 1
ATOM 693 C CA . GLU A 1 84 ? 7.552 28.110 -15.193 1.00 92.88 84 GLU A CA 1
ATOM 694 C C . GLU A 1 84 ? 6.511 28.578 -14.177 1.00 92.88 84 GLU A C 1
ATOM 696 O O . GLU A 1 84 ? 6.787 29.493 -13.397 1.00 92.88 84 GLU A O 1
ATOM 701 N N . PHE A 1 85 ? 5.377 27.875 -14.083 1.00 90.56 85 PHE A N 1
ATOM 702 C CA . PHE A 1 85 ? 4.371 28.133 -13.058 1.00 90.56 85 PHE A CA 1
ATOM 703 C C . PHE A 1 85 ? 4.957 28.029 -11.652 1.00 90.56 85 PHE A C 1
ATOM 705 O O . PHE A 1 85 ? 4.746 28.929 -10.835 1.00 90.56 85 PHE A O 1
ATOM 712 N N . PHE A 1 86 ? 5.727 26.976 -11.364 1.00 90.12 86 PHE A N 1
ATOM 713 C CA . PHE A 1 86 ? 6.366 26.812 -10.061 1.00 90.12 86 PHE A CA 1
ATOM 714 C C . PHE A 1 86 ? 7.251 28.017 -9.714 1.00 90.12 86 PHE A C 1
ATOM 716 O O . PHE A 1 86 ? 7.188 28.539 -8.600 1.00 90.12 86 PHE A O 1
ATOM 723 N N . SER A 1 87 ? 8.040 28.500 -10.676 1.00 91.31 87 SER A N 1
ATOM 724 C CA . SER A 1 87 ? 8.922 29.657 -10.485 1.00 91.31 87 SER A CA 1
ATOM 725 C C . SER A 1 87 ? 8.146 30.941 -10.168 1.00 91.31 87 SER A C 1
ATOM 727 O O . SER A 1 87 ? 8.660 31.792 -9.446 1.00 91.31 87 SER A O 1
ATOM 729 N N . THR A 1 88 ? 6.889 31.069 -10.621 1.00 94.19 88 THR A N 1
ATOM 730 C CA . THR A 1 88 ? 6.010 32.197 -10.239 1.00 94.19 88 THR A CA 1
ATOM 731 C C . THR A 1 88 ? 5.511 32.137 -8.794 1.00 94.19 88 THR A C 1
ATOM 733 O O . THR A 1 88 ? 5.074 33.159 -8.251 1.00 94.19 88 THR A O 1
ATOM 736 N N . LEU A 1 89 ? 5.535 30.954 -8.167 1.00 90.81 89 LEU A N 1
ATOM 737 C CA . LEU A 1 89 ? 5.103 30.794 -6.784 1.00 90.81 89 LEU A CA 1
ATOM 738 C C . LEU A 1 89 ? 6.124 31.412 -5.837 1.00 90.81 89 LEU A C 1
ATOM 740 O O . LEU A 1 89 ? 5.709 32.160 -4.958 1.00 90.81 89 LEU A O 1
ATOM 744 N N . ASP A 1 90 ? 7.421 31.151 -6.026 1.00 88.44 90 ASP A N 1
ATOM 745 C CA . ASP A 1 90 ? 8.500 31.678 -5.176 1.00 88.44 90 ASP A CA 1
ATOM 746 C C . ASP A 1 90 ? 8.135 31.562 -3.669 1.00 88.44 90 ASP A C 1
ATOM 748 O O . ASP A 1 90 ? 7.797 30.477 -3.185 1.00 88.44 90 ASP A O 1
ATOM 752 N N . SER A 1 91 ? 8.083 32.674 -2.929 1.00 90.75 91 SER A N 1
ATOM 753 C CA . SER A 1 91 ? 7.668 32.741 -1.518 1.00 90.75 91 SER A CA 1
ATOM 754 C C . SER A 1 91 ? 6.216 32.307 -1.239 1.00 90.75 91 SER A C 1
ATOM 756 O O . SER A 1 91 ? 5.851 32.036 -0.094 1.00 90.75 91 SER A O 1
ATOM 758 N N . LYS A 1 92 ? 5.369 32.197 -2.268 1.00 94.00 92 LYS A N 1
ATOM 759 C CA . LYS A 1 92 ? 3.972 31.730 -2.197 1.00 94.00 92 LYS A CA 1
ATOM 760 C C . LYS A 1 92 ? 3.830 30.213 -2.343 1.00 94.00 92 LYS A C 1
ATOM 762 O O . LYS A 1 92 ? 2.696 29.725 -2.343 1.00 94.00 92 LYS A O 1
ATOM 767 N N . TRP A 1 93 ? 4.929 29.461 -2.430 1.00 92.00 93 TRP A N 1
ATOM 768 C CA . TRP A 1 93 ? 4.881 27.998 -2.418 1.00 92.00 93 TRP A CA 1
ATOM 769 C C . TRP A 1 93 ? 4.177 27.458 -1.165 1.00 92.00 93 TRP A C 1
ATOM 771 O O . TRP A 1 93 ? 3.241 26.670 -1.294 1.00 92.00 93 TRP A O 1
ATOM 781 N N . GLU A 1 94 ? 4.538 27.937 0.034 1.00 92.56 94 GLU A N 1
ATOM 782 C CA . GLU A 1 94 ? 3.963 27.423 1.290 1.00 92.56 94 GLU A CA 1
ATOM 783 C C . GLU A 1 94 ? 2.437 27.581 1.351 1.00 92.56 94 GLU A C 1
ATOM 785 O O . GLU A 1 94 ? 1.727 26.587 1.546 1.00 92.56 94 GLU A O 1
ATOM 790 N N . PRO A 1 95 ? 1.882 28.794 1.134 1.00 91.56 95 PRO A N 1
ATOM 791 C CA . PRO A 1 95 ? 0.438 28.983 1.192 1.00 91.56 95 PRO A CA 1
ATOM 792 C C . PRO A 1 95 ? -0.294 28.242 0.066 1.00 91.56 95 PRO A C 1
ATOM 794 O O . PRO A 1 95 ? -1.433 27.802 0.257 1.00 91.56 95 PRO A O 1
ATOM 797 N N . TYR A 1 96 ? 0.337 28.095 -1.104 1.00 90.94 96 TYR A N 1
ATOM 798 C CA . TYR A 1 96 ? -0.217 27.328 -2.215 1.00 90.94 96 TYR A CA 1
ATOM 799 C C . TYR A 1 96 ? -0.303 25.842 -1.867 1.00 90.94 96 TYR A C 1
ATOM 801 O O . TYR A 1 96 ? -1.383 25.257 -1.972 1.00 90.94 96 TYR A O 1
ATOM 809 N N . PHE A 1 97 ? 0.793 25.249 -1.394 1.00 85.50 97 PHE A N 1
ATOM 810 C CA . PHE A 1 97 ? 0.849 23.847 -1.002 1.00 85.50 97 PHE A CA 1
ATOM 811 C C . PHE A 1 97 ? -0.212 23.524 0.054 1.00 85.50 97 PHE A C 1
ATOM 813 O O . PHE A 1 97 ? -1.019 22.613 -0.137 1.00 85.50 97 PHE A O 1
ATOM 820 N N . GLU A 1 98 ? -0.303 24.320 1.119 1.00 85.81 98 GLU A N 1
ATOM 821 C CA . GLU A 1 98 ? -1.287 24.109 2.183 1.00 85.81 98 GLU A CA 1
ATOM 822 C C . GLU A 1 98 ? -2.735 24.153 1.668 1.00 85.81 98 GLU A C 1
ATOM 824 O O . GLU A 1 98 ? -3.554 23.262 1.934 1.00 85.81 98 GLU A O 1
ATOM 829 N N . LYS A 1 99 ? -3.060 25.177 0.871 1.00 85.00 99 LYS A N 1
ATOM 830 C CA . LYS A 1 99 ? -4.439 25.444 0.445 1.00 85.00 99 LYS A CA 1
ATOM 831 C C . LYS A 1 99 ? -4.890 24.587 -0.734 1.00 85.00 99 LYS A C 1
ATOM 833 O O . LYS A 1 99 ? -6.057 24.197 -0.780 1.00 85.00 99 LYS A O 1
ATOM 838 N N . LYS A 1 100 ? -4.012 24.357 -1.709 1.00 84.38 100 LYS A N 1
ATOM 839 C CA . LYS A 1 100 ? -4.351 23.758 -3.009 1.00 84.38 100 LYS A CA 1
ATOM 840 C C . LYS A 1 100 ? -3.943 22.296 -3.124 1.00 84.38 100 LYS A C 1
ATOM 842 O O . LYS A 1 100 ? -4.567 21.581 -3.897 1.00 84.38 100 LYS A O 1
ATOM 847 N N . ILE A 1 101 ? -2.973 21.843 -2.330 1.00 80.81 101 ILE A N 1
ATOM 848 C CA . ILE A 1 101 ? -2.461 20.470 -2.393 1.00 80.81 101 ILE A CA 1
ATOM 849 C C . ILE A 1 101 ? -2.834 19.720 -1.110 1.00 80.81 101 ILE A C 1
ATOM 851 O O . ILE A 1 101 ? -3.643 18.790 -1.144 1.00 80.81 101 ILE A O 1
ATOM 855 N N . ARG A 1 102 ? -2.326 20.154 0.049 1.00 79.56 102 ARG A N 1
ATOM 856 C CA . ARG A 1 102 ? -2.464 19.429 1.318 1.00 79.56 102 ARG A CA 1
ATOM 857 C C . ARG A 1 102 ? -3.914 19.263 1.751 1.00 79.56 102 ARG A C 1
ATOM 859 O O . ARG A 1 102 ? -4.337 18.140 2.042 1.00 79.56 102 ARG A O 1
ATOM 866 N N . LYS A 1 103 ? -4.679 20.354 1.825 1.00 74.94 103 LYS A N 1
ATOM 867 C CA . LYS A 1 103 ? -6.061 20.318 2.329 1.00 74.94 103 LYS A CA 1
ATOM 868 C C . LYS A 1 103 ? -7.002 19.487 1.436 1.00 74.94 103 LYS A C 1
ATOM 870 O O . LYS A 1 103 ? -7.698 18.624 1.985 1.00 74.94 103 LYS A O 1
ATOM 875 N N . PRO A 1 104 ? -7.012 19.653 0.098 1.00 72.00 104 PRO A N 1
ATOM 876 C CA . PRO A 1 104 ? -7.806 18.798 -0.784 1.00 72.00 104 PRO A CA 1
ATOM 877 C C . PRO A 1 104 ? -7.407 17.321 -0.703 1.00 72.00 104 PRO A C 1
ATOM 879 O O . PRO A 1 104 ? -8.279 16.474 -0.528 1.00 72.00 104 PRO A O 1
ATOM 882 N N . ILE A 1 105 ? -6.106 17.002 -0.718 1.00 69.81 105 ILE A N 1
ATOM 883 C CA . ILE A 1 105 ? -5.623 15.612 -0.640 1.00 69.81 105 ILE A CA 1
ATOM 884 C C . ILE A 1 105 ? -5.959 14.974 0.711 1.00 69.81 105 ILE A C 1
ATOM 886 O O . ILE A 1 105 ? -6.347 13.809 0.762 1.00 69.81 105 ILE A O 1
ATOM 890 N N . SER A 1 106 ? -5.879 15.726 1.811 1.00 69.94 106 SER A N 1
ATOM 891 C CA . SER A 1 106 ? -6.283 15.236 3.138 1.00 69.94 106 SER A CA 1
ATOM 892 C C . SER A 1 106 ? -7.777 14.906 3.184 1.00 69.94 106 SER A C 1
ATOM 894 O O . SER A 1 106 ? -8.168 13.874 3.731 1.00 69.94 106 SER A O 1
ATOM 896 N N . THR A 1 107 ? -8.600 15.755 2.564 1.00 73.31 107 THR A N 1
ATOM 897 C CA . THR A 1 107 ? -10.053 15.558 2.462 1.00 73.31 107 THR A CA 1
ATOM 898 C C . THR A 1 107 ? -10.377 14.337 1.603 1.00 73.31 107 THR A C 1
ATOM 900 O O . THR A 1 107 ? -11.133 13.468 2.029 1.00 73.31 107 THR A O 1
ATOM 903 N N . LEU A 1 108 ? -9.744 14.212 0.434 1.00 70.94 108 LEU A N 1
ATOM 904 C CA . LEU A 1 108 ? -9.883 13.050 -0.442 1.00 70.94 108 LEU A CA 1
ATOM 905 C C . LEU A 1 108 ? -9.453 11.759 0.267 1.00 70.94 108 LEU A C 1
ATOM 907 O O . LEU A 1 108 ? -10.174 10.770 0.239 1.00 70.94 108 LEU A O 1
ATOM 911 N N . CYS A 1 109 ? -8.322 11.783 0.976 1.00 68.56 109 CYS A N 1
ATOM 912 C CA . CYS A 1 109 ? -7.817 10.648 1.746 1.00 68.56 109 CYS A CA 1
ATOM 913 C C . CYS A 1 109 ? -8.815 10.189 2.820 1.00 68.56 109 CYS A C 1
ATOM 915 O O . CYS A 1 109 ? -8.976 8.988 3.030 1.00 68.56 109 CYS A O 1
ATOM 917 N N . ALA A 1 110 ? -9.505 11.119 3.487 1.00 71.06 110 ALA A N 1
ATOM 918 C CA . ALA A 1 110 ? -10.562 10.776 4.436 1.00 71.06 110 ALA A CA 1
ATOM 919 C C . ALA A 1 110 ? -11.740 10.079 3.739 1.00 71.06 110 ALA A C 1
ATOM 921 O O . ALA A 1 110 ? -12.150 9.008 4.175 1.00 71.06 110 ALA A O 1
ATOM 922 N N . ARG A 1 111 ? -12.222 10.631 2.620 1.00 73.94 111 ARG A N 1
ATOM 923 C CA . ARG A 1 111 ? -13.347 10.063 1.860 1.00 73.94 111 ARG A CA 1
ATOM 924 C C . ARG A 1 111 ? -13.021 8.683 1.285 1.00 73.94 111 ARG A C 1
ATOM 926 O O . ARG A 1 111 ? -13.820 7.765 1.422 1.00 73.94 111 ARG A O 1
ATOM 933 N N . VAL A 1 112 ? -11.816 8.507 0.740 1.00 71.62 112 VAL A N 1
ATOM 934 C CA . VAL A 1 112 ? -11.321 7.210 0.256 1.00 71.62 112 VAL A CA 1
ATOM 935 C C . VAL A 1 112 ? -11.235 6.194 1.396 1.00 71.62 112 VAL A C 1
ATOM 937 O O . VAL A 1 112 ? -11.664 5.058 1.225 1.00 71.62 112 VAL A O 1
ATOM 940 N N . LYS A 1 113 ? -10.738 6.576 2.582 1.00 77.94 113 LYS A N 1
ATOM 941 C CA . LYS A 1 113 ? -10.718 5.674 3.751 1.00 77.94 113 LYS A CA 1
ATOM 942 C C . LYS A 1 113 ? -12.121 5.236 4.159 1.00 77.94 113 LYS A C 1
ATOM 944 O O . LYS A 1 113 ? -12.310 4.055 4.435 1.00 77.94 113 LYS A O 1
ATOM 949 N N . THR A 1 114 ? -13.076 6.163 4.187 1.00 80.38 114 THR A N 1
ATOM 950 C CA . THR A 1 114 ? -14.477 5.855 4.492 1.00 80.38 114 THR A CA 1
ATOM 951 C C . THR A 1 114 ? -15.062 4.899 3.459 1.00 80.38 114 THR A C 1
ATOM 953 O O . THR A 1 114 ? -15.573 3.854 3.838 1.00 80.38 114 THR A O 1
ATOM 956 N N . ALA A 1 115 ? -14.891 5.179 2.167 1.00 78.19 115 ALA A N 1
ATOM 957 C CA . ALA A 1 115 ? -15.422 4.339 1.098 1.00 78.19 115 ALA A CA 1
ATOM 958 C C . ALA A 1 115 ? 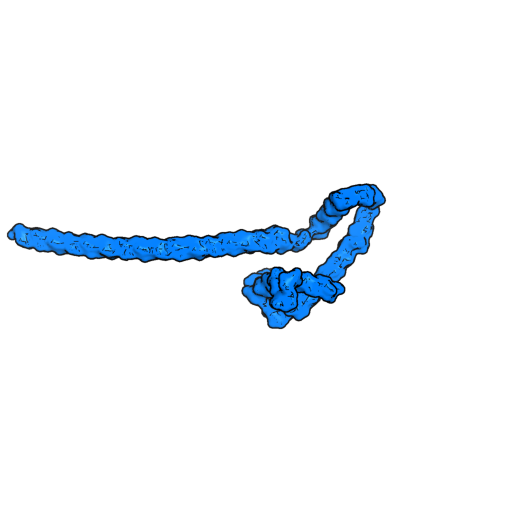-14.796 2.930 1.078 1.00 78.19 115 ALA A C 1
ATOM 960 O O . ALA A 1 115 ? -15.502 1.939 0.884 1.00 78.19 115 ALA A O 1
ATOM 961 N N . ILE A 1 116 ? -13.487 2.808 1.339 1.00 80.50 116 ILE A N 1
ATOM 962 C CA . ILE A 1 116 ? -12.835 1.503 1.548 1.00 80.50 116 ILE A CA 1
ATOM 963 C C . ILE A 1 116 ? -13.487 0.783 2.731 1.00 80.50 116 ILE A C 1
ATOM 965 O O . ILE A 1 116 ? -13.830 -0.392 2.626 1.00 80.50 116 ILE A O 1
ATOM 969 N N . PHE A 1 117 ? -13.673 1.470 3.859 1.00 82.75 117 PHE A N 1
ATOM 970 C CA . PHE A 1 117 ? -14.288 0.857 5.029 1.00 82.75 117 PHE A CA 1
ATOM 971 C C . PHE A 1 117 ? -15.722 0.404 4.744 1.00 82.75 117 PHE A C 1
ATOM 973 O O . PHE A 1 117 ? -16.054 -0.726 5.060 1.00 82.75 117 PHE A O 1
ATOM 980 N N . GLU A 1 118 ? -16.552 1.205 4.085 1.00 84.75 118 GLU A N 1
ATOM 981 C CA . GLU A 1 118 ? -17.924 0.822 3.727 1.00 84.75 118 GLU A CA 1
ATOM 982 C C . GLU A 1 118 ? -17.969 -0.443 2.859 1.00 84.75 118 GLU A C 1
ATOM 984 O O . GLU A 1 118 ? -18.750 -1.348 3.144 1.00 84.75 118 GLU A O 1
ATOM 989 N N . ASN A 1 119 ? -17.076 -0.556 1.869 1.00 83.81 119 ASN A N 1
ATOM 990 C CA . ASN A 1 119 ? -17.030 -1.706 0.959 1.00 83.81 119 ASN A CA 1
ATOM 991 C C . ASN A 1 119 ? -16.521 -2.998 1.620 1.00 83.81 119 ASN A C 1
ATOM 993 O O . ASN A 1 119 ? -16.909 -4.087 1.203 1.00 83.81 119 ASN A O 1
ATOM 997 N N . PHE A 1 120 ? -15.647 -2.894 2.627 1.00 84.88 120 PHE A N 1
ATOM 998 C CA . PHE A 1 120 ? -14.975 -4.054 3.229 1.00 84.88 120 PHE A CA 1
ATOM 999 C C . PHE A 1 120 ? -15.277 -4.254 4.722 1.00 84.88 120 PHE A C 1
ATOM 1001 O O . PHE A 1 120 ? -14.737 -5.178 5.327 1.00 84.88 120 PHE A O 1
ATOM 1008 N N . SER A 1 121 ? -16.118 -3.416 5.335 1.00 84.06 121 SER A N 1
ATOM 1009 C CA . SER A 1 121 ? -16.394 -3.410 6.784 1.00 84.06 121 SER A CA 1
ATOM 1010 C C . SER A 1 121 ? -16.847 -4.773 7.295 1.00 84.06 121 SER A C 1
ATOM 1012 O O . SER A 1 121 ? -16.360 -5.239 8.321 1.00 84.06 121 SER A O 1
ATOM 1014 N N . ASN A 1 122 ? -17.715 -5.443 6.541 1.00 86.12 122 ASN A N 1
ATOM 1015 C CA . ASN A 1 122 ? -18.236 -6.772 6.850 1.00 86.12 122 ASN A CA 1
ATOM 1016 C C . ASN A 1 122 ? -17.187 -7.897 6.743 1.00 86.12 122 ASN A C 1
ATOM 1018 O O . ASN A 1 122 ? -17.394 -8.970 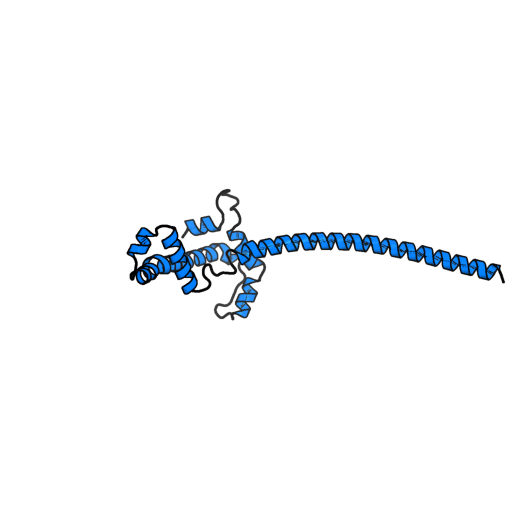7.302 1.00 86.12 122 ASN A O 1
ATOM 1022 N N . MET A 1 123 ? -16.075 -7.672 6.038 1.00 86.44 123 MET A N 1
ATOM 1023 C CA . MET A 1 123 ? -14.977 -8.635 5.883 1.00 86.44 123 MET A CA 1
ATOM 1024 C C . MET A 1 123 ? -13.841 -8.401 6.890 1.00 86.44 123 MET A C 1
ATOM 1026 O O . MET A 1 123 ? -12.947 -9.240 7.029 1.00 86.44 123 MET A O 1
ATOM 1030 N N . LEU A 1 124 ? -13.844 -7.260 7.586 1.00 87.50 124 LEU A N 1
ATOM 1031 C CA . LEU A 1 124 ? -12.804 -6.904 8.541 1.00 87.50 124 LEU A CA 1
ATOM 1032 C C . LEU A 1 124 ? -13.139 -7.438 9.944 1.00 87.50 124 LEU A C 1
ATOM 1034 O O . LEU A 1 124 ? -14.247 -7.240 10.441 1.00 87.50 124 LEU A O 1
ATOM 1038 N N . PRO A 1 125 ? -12.178 -8.070 10.642 1.00 87.44 125 PRO A N 1
ATOM 1039 C CA . PRO A 1 125 ? -12.370 -8.436 12.035 1.00 87.44 125 PRO A CA 1
ATOM 1040 C C . PRO A 1 125 ? -12.488 -7.169 12.897 1.00 87.44 125 PRO A C 1
ATOM 1042 O O . PRO A 1 125 ? -11.814 -6.173 12.610 1.00 87.44 125 PRO A O 1
ATOM 1045 N N . PRO A 1 126 ? -13.257 -7.198 13.996 1.00 87.06 126 PRO A N 1
ATOM 1046 C CA . PRO A 1 126 ? -13.406 -6.041 14.869 1.00 87.06 126 PRO A CA 1
ATOM 1047 C C . PRO A 1 126 ? -12.061 -5.609 15.474 1.00 87.06 126 PRO A C 1
ATOM 1049 O O . PRO A 1 126 ? -11.169 -6.429 15.734 1.00 87.06 126 PRO A O 1
ATOM 1052 N N . ILE A 1 127 ? -11.926 -4.302 15.703 1.00 89.12 127 ILE A N 1
ATOM 1053 C CA . ILE A 1 127 ? -10.816 -3.680 16.428 1.00 89.12 127 ILE A CA 1
ATOM 1054 C C . ILE A 1 127 ? -11.361 -2.610 17.372 1.00 89.12 127 ILE A C 1
ATOM 1056 O O . ILE A 1 127 ? -12.285 -1.877 17.026 1.00 89.12 127 ILE A O 1
ATOM 1060 N N . SER A 1 128 ? -10.791 -2.535 18.573 1.00 87.06 128 SER A N 1
ATOM 1061 C CA . SER A 1 128 ? -11.144 -1.508 19.551 1.00 87.06 128 SER A CA 1
ATOM 1062 C C . SER A 1 128 ? -10.637 -0.129 19.115 1.00 87.06 128 SER A C 1
ATOM 1064 O O . SER A 1 128 ? -9.523 -0.003 18.605 1.00 87.06 128 SER A O 1
ATOM 1066 N N . ASN A 1 129 ? -11.423 0.919 19.367 1.00 83.69 129 ASN A N 1
ATOM 1067 C CA . ASN A 1 129 ? -11.017 2.310 19.133 1.00 83.69 129 ASN A CA 1
ATOM 1068 C C . ASN A 1 129 ? -9.939 2.802 20.121 1.00 83.69 129 ASN A C 1
ATOM 1070 O O . ASN A 1 129 ? -9.287 3.806 19.851 1.00 83.69 129 ASN A O 1
ATOM 1074 N N . VAL A 1 130 ? -9.724 2.081 21.227 1.00 89.38 130 VAL A N 1
ATOM 1075 C CA . VAL A 1 130 ? -8.651 2.327 22.207 1.00 89.38 130 VAL A CA 1
ATOM 1076 C C . VAL A 1 130 ? -7.473 1.354 22.052 1.00 89.38 130 VAL A C 1
ATOM 1078 O O . VAL A 1 130 ? -6.647 1.230 22.955 1.00 89.38 130 VAL A O 1
ATOM 1081 N N . ALA A 1 131 ? -7.393 0.645 20.918 1.00 88.00 131 ALA A N 1
ATOM 1082 C CA . ALA A 1 131 ? -6.342 -0.336 20.666 1.00 88.00 131 ALA A CA 1
ATOM 1083 C C . ALA A 1 131 ? -4.942 0.299 20.665 1.00 88.00 131 ALA A C 1
ATOM 1085 O O . ALA A 1 131 ? -4.695 1.342 20.053 1.00 88.00 131 ALA A O 1
ATOM 1086 N N . LYS A 1 132 ? -3.991 -0.377 21.311 1.00 89.81 132 LYS A N 1
ATOM 1087 C CA . LYS A 1 132 ? -2.582 0.028 21.346 1.00 89.81 132 LYS A CA 1
ATOM 1088 C C . LYS A 1 132 ? -1.928 -0.177 19.981 1.00 89.81 132 LYS A C 1
ATOM 1090 O O . LYS A 1 132 ? -2.341 -1.016 19.182 1.00 89.81 132 LYS A O 1
ATOM 1095 N N . THR A 1 133 ? -0.820 0.520 19.733 1.00 81.94 133 THR A N 1
ATOM 1096 C CA . THR A 1 133 ? -0.044 0.394 18.485 1.00 81.94 133 THR A CA 1
ATOM 1097 C C . THR A 1 133 ? 0.328 -1.057 18.157 1.00 81.94 133 THR A C 1
ATOM 1099 O O . THR A 1 133 ? 0.266 -1.458 16.994 1.00 81.94 133 THR A O 1
ATOM 1102 N N . SER A 1 134 ? 0.671 -1.864 19.167 1.00 79.25 134 SER A N 1
ATOM 1103 C CA . SER A 1 134 ? 0.974 -3.294 19.011 1.00 79.25 134 SER A CA 1
ATOM 1104 C C . SER A 1 134 ? -0.248 -4.116 18.585 1.00 79.25 134 SER A C 1
ATOM 1106 O O . SER A 1 134 ? -0.134 -4.975 17.713 1.00 79.25 134 SER A O 1
ATOM 1108 N N . GLU A 1 135 ? -1.424 -3.822 19.138 1.00 83.38 135 GLU A N 1
ATOM 1109 C CA . GLU A 1 135 ? -2.691 -4.481 18.803 1.00 83.38 135 GLU A CA 1
ATOM 1110 C C . GLU A 1 135 ? -3.146 -4.116 17.388 1.00 83.38 135 GLU A C 1
ATOM 1112 O O . GLU A 1 135 ? -3.557 -4.990 16.627 1.00 83.38 135 GLU A O 1
ATOM 1117 N N . ILE A 1 136 ? -2.984 -2.851 16.986 1.00 80.00 136 ILE A N 1
ATOM 1118 C CA . ILE A 1 136 ? -3.226 -2.397 15.610 1.00 80.00 136 ILE A CA 1
ATOM 1119 C C . ILE A 1 136 ? -2.277 -3.110 14.640 1.00 80.00 136 ILE A C 1
ATOM 1121 O O . ILE A 1 136 ? -2.698 -3.552 13.570 1.00 80.00 136 ILE A O 1
ATOM 1125 N N . ALA A 1 137 ? -0.996 -3.245 14.995 1.00 78.88 137 ALA A N 1
ATOM 1126 C CA . ALA A 1 137 ? -0.026 -3.952 14.166 1.00 78.88 137 ALA A CA 1
ATOM 1127 C C . ALA A 1 137 ? -0.380 -5.441 14.016 1.00 78.88 137 ALA A C 1
ATOM 1129 O O . ALA A 1 137 ? -0.310 -5.972 12.909 1.00 78.88 137 ALA A O 1
ATOM 1130 N N . ALA A 1 138 ? -0.804 -6.102 15.097 1.00 80.25 138 ALA A N 1
ATOM 1131 C CA . ALA A 1 138 ? -1.272 -7.486 15.058 1.00 80.25 138 ALA A CA 1
ATOM 1132 C C . ALA A 1 138 ? -2.568 -7.633 14.243 1.00 80.25 138 ALA A C 1
ATOM 1134 O O . ALA A 1 138 ? -2.683 -8.546 13.429 1.00 80.25 138 ALA A O 1
ATOM 1135 N N . TRP A 1 139 ? -3.516 -6.705 14.395 1.00 87.06 139 TRP A N 1
ATOM 1136 C CA . TRP A 1 139 ? -4.756 -6.675 13.620 1.00 87.06 139 TRP A CA 1
ATOM 1137 C C . TRP A 1 139 ? -4.489 -6.554 12.117 1.00 87.06 139 TRP A C 1
ATOM 1139 O O . TRP A 1 139 ? -5.038 -7.332 11.343 1.00 87.06 139 TRP A O 1
ATOM 1149 N N . LYS A 1 140 ? -3.573 -5.666 11.705 1.00 80.75 140 LYS A N 1
ATOM 1150 C CA . LYS A 1 140 ? -3.171 -5.507 10.294 1.00 80.75 140 LYS A CA 1
ATOM 1151 C C . LYS A 1 140 ? -2.555 -6.766 9.682 1.00 80.75 140 LYS A C 1
ATOM 1153 O O . LYS A 1 140 ? -2.644 -6.945 8.474 1.00 80.75 140 LYS A O 1
ATOM 1158 N N . LYS A 1 141 ? -1.933 -7.620 10.501 1.00 82.31 141 LYS A N 1
ATOM 1159 C CA . LYS A 1 141 ? -1.334 -8.894 10.070 1.00 82.31 141 LYS A CA 1
ATOM 1160 C C . LYS A 1 141 ? -2.351 -10.033 9.947 1.00 82.31 141 LYS A C 1
ATOM 1162 O O . LYS A 1 141 ? -1.990 -11.100 9.462 1.00 82.31 141 LYS A O 1
ATOM 1167 N N . LYS A 1 142 ? -3.603 -9.849 10.384 1.00 83.69 142 LYS A N 1
ATOM 1168 C CA . LYS A 1 142 ? -4.639 -10.881 10.248 1.00 83.69 142 LYS A CA 1
ATOM 1169 C C . LYS A 1 142 ? -4.908 -11.161 8.770 1.00 83.69 142 LYS A C 1
ATOM 1171 O O . LYS A 1 142 ? -5.050 -10.231 7.976 1.00 83.69 142 LYS A O 1
ATOM 1176 N N . LEU A 1 143 ? -5.068 -12.439 8.428 1.00 82.38 143 LEU A N 1
ATOM 1177 C CA . LEU A 1 143 ? -5.308 -12.886 7.054 1.00 82.38 143 LEU A CA 1
ATOM 1178 C C . LEU A 1 143 ? -6.518 -12.188 6.415 1.00 82.38 143 LEU A C 1
ATOM 1180 O O . LEU A 1 143 ? -6.422 -11.711 5.291 1.00 82.38 143 LEU A O 1
ATOM 1184 N N . ALA A 1 144 ? -7.622 -12.049 7.156 1.00 82.31 144 ALA A N 1
ATOM 1185 C CA . ALA A 1 144 ? -8.820 -11.348 6.689 1.00 82.31 144 ALA A CA 1
ATOM 1186 C C . ALA A 1 144 ? -8.533 -9.889 6.288 1.00 82.31 144 ALA A C 1
ATOM 1188 O O . ALA A 1 144 ? -8.966 -9.438 5.233 1.00 82.31 144 ALA A O 1
ATOM 1189 N N . VAL A 1 145 ? -7.730 -9.174 7.082 1.00 81.19 145 VAL A N 1
ATOM 1190 C CA . VAL A 1 145 ? -7.351 -7.782 6.800 1.00 81.19 145 VAL A CA 1
ATOM 1191 C C . VAL A 1 145 ? -6.455 -7.707 5.562 1.00 81.19 145 VAL A C 1
ATOM 1193 O O . VAL A 1 145 ? -6.688 -6.880 4.685 1.00 81.19 145 VAL A O 1
ATOM 1196 N N . SER A 1 146 ? -5.470 -8.603 5.450 1.00 78.38 146 SER A N 1
ATOM 1197 C CA . SER A 1 146 ? -4.594 -8.686 4.274 1.00 78.38 146 SER A CA 1
ATOM 1198 C C . SER A 1 146 ? -5.365 -9.024 2.991 1.00 78.38 146 SER A C 1
ATOM 1200 O O . SER A 1 146 ? -5.142 -8.391 1.960 1.00 78.38 146 SER A O 1
ATOM 1202 N N . ASN A 1 147 ? -6.324 -9.951 3.063 1.00 80.38 147 ASN A N 1
ATOM 1203 C CA . ASN A 1 147 ? -7.197 -10.300 1.944 1.00 80.38 147 ASN A CA 1
ATOM 1204 C C . ASN A 1 147 ? -8.038 -9.096 1.488 1.00 80.38 147 ASN A C 1
ATOM 1206 O O . ASN A 1 147 ? -8.115 -8.845 0.289 1.00 80.38 147 ASN A O 1
ATOM 1210 N N . CYS A 1 148 ? -8.607 -8.309 2.411 1.00 81.88 148 CYS A N 1
ATOM 1211 C CA . CYS A 1 148 ? -9.332 -7.081 2.055 1.00 81.88 148 CYS A CA 1
ATOM 1212 C C . CYS A 1 148 ? -8.440 -6.067 1.328 1.00 81.88 148 CYS A C 1
ATOM 1214 O O . CYS A 1 148 ? -8.871 -5.458 0.353 1.00 81.88 148 CYS A O 1
ATOM 1216 N N . PHE A 1 149 ? -7.186 -5.903 1.762 1.00 78.38 149 PHE A N 1
ATOM 1217 C CA . PHE A 1 149 ? -6.246 -5.025 1.063 1.00 78.38 149 PHE A CA 1
ATOM 1218 C C . PHE A 1 149 ? -5.901 -5.529 -0.341 1.00 78.38 149 PHE A C 1
ATOM 1220 O O . PHE A 1 149 ? -5.791 -4.715 -1.253 1.00 78.38 149 PHE A O 1
ATOM 1227 N N . ARG A 1 150 ? -5.764 -6.847 -0.536 1.00 80.25 150 ARG A N 1
ATOM 1228 C CA . ARG A 1 150 ? -5.519 -7.435 -1.862 1.00 80.25 150 ARG A CA 1
ATOM 1229 C C . ARG A 1 150 ? -6.687 -7.180 -2.813 1.00 80.25 150 ARG A C 1
ATOM 1231 O O . ARG A 1 150 ? -6.463 -6.725 -3.931 1.00 80.25 150 ARG A O 1
ATOM 1238 N N . LYS A 1 151 ? -7.919 -7.363 -2.324 1.00 82.44 151 LYS A N 1
ATOM 1239 C CA . LYS A 1 151 ? -9.156 -7.150 -3.089 1.00 82.44 151 LYS A CA 1
ATOM 1240 C C . LYS A 1 151 ? -9.286 -5.755 -3.696 1.00 82.44 151 LYS A C 1
ATOM 1242 O O . LYS A 1 151 ? -9.920 -5.618 -4.733 1.00 82.44 151 LYS A O 1
ATOM 1247 N N . LEU A 1 152 ? -8.664 -4.726 -3.111 1.00 77.38 152 LEU A N 1
ATOM 1248 C CA . LEU A 1 152 ? -8.660 -3.372 -3.689 1.00 77.38 152 LEU A CA 1
ATOM 1249 C C . LEU A 1 152 ? -8.091 -3.333 -5.116 1.00 77.38 152 LEU A C 1
ATOM 1251 O O . LEU A 1 152 ? -8.508 -2.493 -5.913 1.00 77.38 152 LEU A O 1
ATOM 1255 N N . PHE A 1 153 ? -7.164 -4.237 -5.428 1.00 79.00 153 PHE A N 1
ATOM 1256 C CA . PHE A 1 153 ? -6.471 -4.314 -6.712 1.00 79.00 153 PHE A CA 1
ATOM 1257 C C . PHE A 1 153 ? -6.985 -5.448 -7.606 1.00 79.00 153 PHE A C 1
ATOM 1259 O O . PHE A 1 153 ? -6.490 -5.618 -8.718 1.00 79.00 153 PHE A O 1
ATOM 1266 N N . GLU A 1 154 ? -7.960 -6.226 -7.136 1.00 80.00 154 GLU A N 1
ATOM 1267 C CA . GLU A 1 154 ? -8.595 -7.272 -7.932 1.00 80.00 154 GLU A CA 1
ATOM 1268 C C . GLU A 1 154 ? -9.607 -6.653 -8.905 1.00 80.00 154 GLU A C 1
ATOM 1270 O O . GLU A 1 154 ? -10.236 -5.624 -8.619 1.00 80.00 154 GLU A O 1
ATOM 1275 N N . LYS A 1 155 ? -9.749 -7.285 -10.075 1.00 78.25 155 LYS A N 1
ATOM 1276 C CA . LYS A 1 155 ? -10.764 -6.916 -11.063 1.00 78.25 155 LYS A CA 1
ATOM 1277 C C . LYS A 1 155 ? -12.155 -7.197 -10.510 1.00 78.25 155 LYS A C 1
ATOM 1279 O O . LYS A 1 155 ? -12.362 -8.173 -9.789 1.00 78.25 155 LYS A O 1
ATOM 1284 N N . ILE A 1 156 ? -13.112 -6.355 -10.869 1.00 75.50 156 ILE A N 1
ATOM 1285 C CA . ILE A 1 156 ? -14.513 -6.595 -10.546 1.00 75.50 156 ILE A CA 1
ATOM 1286 C C . ILE A 1 156 ? -15.059 -7.573 -11.592 1.00 75.50 156 ILE A C 1
ATOM 1288 O O . ILE A 1 156 ? -14.945 -7.317 -12.784 1.00 75.50 156 ILE A O 1
ATOM 1292 N N . GLU A 1 157 ? -15.669 -8.682 -11.161 1.00 68.75 157 GLU A N 1
ATOM 1293 C CA . GLU A 1 157 ? -16.162 -9.752 -12.058 1.00 68.75 157 GLU A CA 1
ATOM 1294 C C . GLU A 1 157 ? -17.109 -9.256 -13.171 1.00 68.75 157 GLU A C 1
ATOM 1296 O O . GLU A 1 157 ? -17.214 -9.894 -14.211 1.00 68.75 157 GLU A O 1
ATOM 1301 N N . ASN A 1 158 ? -17.755 -8.101 -12.980 1.00 64.50 158 ASN A N 1
ATOM 1302 C CA . ASN A 1 158 ? -18.720 -7.516 -13.915 1.00 64.50 158 ASN A CA 1
ATOM 1303 C C . ASN A 1 158 ? -18.188 -6.308 -14.713 1.00 64.50 158 ASN A C 1
ATOM 1305 O O . ASN A 1 158 ? -18.957 -5.694 -15.449 1.00 64.50 158 ASN A O 1
ATOM 1309 N N . ASP A 1 159 ? -16.917 -5.930 -14.550 1.00 63.50 159 ASP A N 1
ATOM 1310 C CA . ASP A 1 159 ? -16.288 -4.832 -15.295 1.00 63.50 159 ASP A CA 1
ATOM 1311 C C . ASP A 1 159 ? -14.796 -5.141 -15.498 1.00 63.50 159 ASP A C 1
ATOM 1313 O O . ASP A 1 159 ? -13.963 -4.926 -14.616 1.00 63.50 159 ASP A O 1
ATOM 1317 N N . GLU A 1 160 ? -14.452 -5.698 -16.665 1.00 57.72 160 GLU A N 1
ATOM 1318 C CA . GLU A 1 160 ? -13.107 -6.219 -16.961 1.00 57.72 160 GLU A CA 1
ATOM 1319 C C . GLU A 1 160 ? -11.991 -5.159 -16.927 1.00 57.72 160 GLU A C 1
ATOM 1321 O O . GLU A 1 160 ? -10.804 -5.525 -16.860 1.00 57.72 160 GLU A O 1
ATOM 1326 N N . ASN A 1 161 ? -12.361 -3.871 -16.950 1.00 62.91 161 ASN A N 1
ATOM 1327 C CA . ASN A 1 161 ? -11.444 -2.733 -16.970 1.00 62.91 161 ASN A CA 1
ATOM 1328 C C . ASN A 1 161 ? -11.370 -1.968 -15.639 1.00 62.91 161 ASN A C 1
ATOM 1330 O O . ASN A 1 161 ? -10.454 -1.160 -15.473 1.00 62.91 161 ASN A O 1
ATOM 1334 N N . ASP A 1 162 ? -12.268 -2.228 -14.683 1.00 68.50 162 ASP A N 1
ATOM 1335 C CA . ASP A 1 162 ? -12.277 -1.550 -13.386 1.00 68.50 162 ASP A CA 1
ATOM 1336 C C . ASP A 1 162 ? -11.851 -2.486 -12.243 1.00 68.50 162 ASP A C 1
ATOM 1338 O O . ASP A 1 162 ? -12.385 -3.575 -12.022 1.00 68.50 162 ASP A O 1
ATOM 1342 N N . ILE A 1 163 ? -10.886 -2.017 -11.453 1.00 78.31 163 ILE A N 1
ATOM 1343 C CA . ILE A 1 163 ? -10.552 -2.601 -10.151 1.00 78.31 163 ILE A CA 1
ATOM 1344 C C . ILE A 1 163 ? -11.417 -1.964 -9.058 1.00 78.31 163 ILE A C 1
ATOM 1346 O O . ILE A 1 163 ? -11.910 -0.839 -9.210 1.00 78.31 163 ILE A O 1
ATOM 1350 N N . TYR A 1 164 ? -11.551 -2.638 -7.912 1.00 74.38 164 TYR A N 1
ATOM 1351 C CA . TYR A 1 164 ? -12.279 -2.096 -6.753 1.00 74.38 164 TYR A CA 1
ATOM 1352 C C . TYR A 1 164 ? -11.822 -0.684 -6.372 1.00 74.38 164 TYR A C 1
ATOM 1354 O O . TYR A 1 164 ? -12.647 0.165 -6.034 1.00 74.38 164 TYR A O 1
ATOM 1362 N N . MET A 1 165 ? -10.522 -0.399 -6.477 1.00 75.75 165 MET A N 1
ATOM 1363 C CA . MET A 1 165 ? -9.980 0.929 -6.206 1.00 75.75 165 MET A CA 1
ATOM 1364 C C . MET A 1 165 ? -10.520 2.004 -7.159 1.00 75.75 165 MET A C 1
ATOM 1366 O O . MET A 1 165 ? -10.865 3.091 -6.699 1.00 75.75 165 MET A O 1
ATOM 1370 N N . THR A 1 166 ? -10.661 1.715 -8.455 1.00 76.62 166 THR A N 1
ATOM 1371 C CA . THR A 1 166 ? -11.198 2.673 -9.432 1.00 76.62 166 THR A CA 1
ATOM 1372 C C . THR A 1 166 ? -12.667 2.967 -9.152 1.00 76.62 166 THR A C 1
ATOM 1374 O O . THR A 1 166 ? -13.070 4.129 -9.151 1.00 76.62 166 THR A O 1
ATOM 1377 N N . LYS A 1 167 ? -13.454 1.940 -8.810 1.00 77.62 167 LYS A N 1
ATOM 1378 C CA . LYS A 1 167 ? -14.855 2.104 -8.396 1.00 77.62 167 LYS A CA 1
ATOM 1379 C C . LYS A 1 167 ? -14.988 2.947 -7.126 1.00 77.62 167 LYS A C 1
ATOM 1381 O O . LYS A 1 167 ? -15.841 3.826 -7.057 1.00 77.62 167 LYS A O 1
ATOM 1386 N N . ILE A 1 168 ? -14.126 2.712 -6.137 1.00 75.12 168 ILE A N 1
ATOM 1387 C CA . ILE A 1 168 ? -14.091 3.500 -4.899 1.00 75.12 168 ILE A CA 1
ATOM 1388 C C . ILE A 1 168 ? -13.754 4.963 -5.200 1.00 75.12 168 ILE A C 1
ATOM 1390 O O . ILE A 1 168 ? -14.415 5.849 -4.673 1.00 75.12 168 ILE A O 1
ATOM 1394 N N . ILE A 1 169 ? -12.773 5.225 -6.066 1.00 71.94 169 ILE A N 1
ATOM 1395 C CA . ILE A 1 169 ? -12.380 6.592 -6.437 1.00 71.94 169 ILE A CA 1
ATOM 1396 C C . ILE A 1 169 ? -13.493 7.300 -7.220 1.00 71.94 169 ILE A C 1
ATOM 1398 O O . ILE A 1 169 ? -13.755 8.466 -6.954 1.00 71.94 169 ILE A O 1
ATOM 1402 N N . LYS A 1 170 ? -14.183 6.611 -8.139 1.00 77.31 170 LYS A N 1
ATOM 1403 C CA . LYS A 1 170 ? -15.318 7.172 -8.900 1.00 77.31 170 LYS A CA 1
ATOM 1404 C C . LYS A 1 170 ? -16.509 7.554 -8.011 1.00 77.31 170 LYS A C 1
ATOM 1406 O O . LYS A 1 170 ? -17.250 8.467 -8.355 1.00 77.31 170 LYS A O 1
ATOM 1411 N N . ASN A 1 171 ? -16.681 6.867 -6.881 1.00 69.56 171 ASN A N 1
ATOM 1412 C CA . ASN A 1 171 ? -17.784 7.086 -5.941 1.00 69.56 171 ASN A CA 1
ATOM 1413 C C . ASN A 1 171 ? -17.455 8.088 -4.816 1.00 69.56 171 ASN A C 1
ATOM 1415 O O . ASN A 1 171 ? -18.293 8.318 -3.943 1.00 69.56 171 ASN A O 1
ATOM 1419 N N . VAL A 1 172 ? -16.245 8.664 -4.821 1.00 62.47 172 VAL A N 1
ATOM 1420 C CA . VAL A 1 172 ? -15.798 9.732 -3.913 1.00 62.47 172 VAL A CA 1
ATOM 1421 C C . VAL A 1 172 ? -15.840 11.060 -4.655 1.00 62.47 172 VAL A C 1
ATOM 1423 O O . VAL A 1 172 ? -16.732 11.876 -4.351 1.00 62.47 172 VAL A O 1
#

Sequence (172 aa):
MFQAITRRIFSKLDNLKTLLEKVKKNQEDMKEEIKTIKEEVAILSHDQACIDVICSRPVKKKIYPNYDKFKESAEFFLRESDNEFFSTLDSKWEPYFEKKIRKPISTLCARVKTAIFENFSNMLPPISNVAKTSEIAAWKKKLAVSNCFRKLFEKIENDENDIYMTKIIKNV

Secondary structure (DSSP, 8-state):
-HHHHHHHHHHHHHHHHHHHHHHHHHHHHHHHHHHHHHHHHHHHHHHHHHHHHHHHTTTSS-SSSSHHHHHHHHHHHHHHH-HHHHHHHGGGHHHHIIIIIIHHHHHHHHHHHHHHHHHHGGGSPP--TT--HHHHHHHHTSHHHHHHHHHTTSEETTEEEEEHHHHHHHT-